Protein AF-A0A074L0S0-F1 (afdb_monomer)

Secondary structure (DSSP, 8-state):
--PPP---HHHHHHHHHHTT--EEEEEETT-SSS-HHHHHHHHTT-TTEEEEEES--GGGHHHHHHHHHHT-

Organism: NCBI:txid1048983

Radius of gyration: 13.89 Å; Cα contacts (8 Å, |Δi|>4): 67; chains: 1; bounding box: 31×38×26 Å

Sequence (72 aa):
MFTPLQPDPYKIITAAQDFQTPIMLVTGTFDNMITSKNLSQFSSKLSQIQNIALSFGHNTLIEETINYFKKK

Mean predicted aligned error: 5.27 Å

Foldseek 3Di:
DDDDDDDDLVVVLVVCVVVVPQAEAEEECAEPPDHPVVCCVSVVSRPNYDYHYDHDYDPCRVVVVVVVVVVD

Solvent-accessible surface area (backbone atoms only — not comparable to full-atom values): 4544 Å² total; per-residue (Å²): 134,88,75,80,84,77,82,57,68,65,62,51,50,50,52,38,59,78,66,62,49,85,39,78,48,76,40,28,76,62,16,85,86,63,32,70,73,76,43,43,74,60,50,73,76,38,87,61,52,44,78,44,81,42,96,37,38,71,92,48,50,66,62,54,50,52,52,52,62,74,74,106

Nearest PDB structures (foldseek):
  3qit-assembly2_D  TM=6.927E-01  e=3.065E-02  Moorena producens 19L
  3qit-assembly1_B  TM=6.790E-01  e=3.281E-02  Moorena producens 19L
  3qit-assembly1_A  TM=7.011E-01  e=9.122E-02  Moorena producens 19L
  3qit-assembly2_C  TM=6.916E-01  e=1.283E-01  Moorena producens 19L
  2pju-assembly2_D  TM=4.180E-01  e=2.246E+00  Escherichia coli

pLDDT: mean 86.95, std 7.1, range [49.56, 93.56]

Structure (mmCIF, N/CA/C/O backbone):
data_AF-A0A074L0S0-F1
#
_entry.id   AF-A0A074L0S0-F1
#
loop_
_atom_site.group_PDB
_atom_site.id
_atom_site.type_symbol
_atom_site.label_atom_id
_atom_site.label_alt_id
_atom_site.label_comp_id
_atom_site.label_asym_id
_atom_site.label_entity_id
_atom_site.label_seq_id
_atom_site.pdbx_PDB_ins_code
_atom_site.Cartn_x
_atom_site.Cartn_y
_atom_site.Cartn_z
_atom_site.occupancy
_atom_site.B_iso_or_equiv
_atom_site.auth_seq_id
_atom_site.auth_comp_id
_atom_site.auth_asym_id
_atom_site.auth_atom_id
_atom_site.pdbx_PDB_model_num
ATOM 1 N N . MET A 1 1 ? 8.746 -27.550 -5.153 1.00 49.56 1 MET A N 1
ATOM 2 C CA . MET A 1 1 ? 8.381 -26.546 -6.176 1.00 49.56 1 MET A CA 1
ATOM 3 C C . MET A 1 1 ? 7.652 -25.425 -5.460 1.00 49.56 1 MET A C 1
ATOM 5 O O . MET A 1 1 ? 6.726 -25.725 -4.720 1.00 49.56 1 MET A O 1
ATOM 9 N N . PHE A 1 2 ? 8.117 -24.182 -5.578 1.00 65.06 2 PHE A N 1
ATOM 10 C CA . PHE A 1 2 ? 7.437 -23.030 -4.985 1.00 65.06 2 PHE A CA 1
ATOM 11 C C . PHE A 1 2 ? 6.314 -22.629 -5.941 1.00 65.06 2 PHE A C 1
ATOM 13 O O . PHE A 1 2 ? 6.592 -22.180 -7.051 1.00 65.06 2 PHE A O 1
ATOM 20 N N . THR A 1 3 ? 5.060 -22.855 -5.560 1.00 68.44 3 THR A N 1
ATOM 21 C CA . THR A 1 3 ? 3.924 -22.329 -6.319 1.00 68.44 3 THR A CA 1
ATOM 22 C C . THR A 1 3 ? 3.812 -20.849 -5.968 1.00 68.44 3 THR A C 1
ATOM 24 O O . THR A 1 3 ? 3.642 -20.542 -4.785 1.00 68.44 3 THR A O 1
ATOM 27 N N . PRO A 1 4 ? 3.949 -19.918 -6.927 1.00 76.31 4 PRO A N 1
ATOM 28 C CA . PRO A 1 4 ? 3.799 -18.503 -6.630 1.00 76.31 4 PRO A CA 1
ATOM 29 C C . PRO A 1 4 ? 2.402 -18.270 -6.068 1.00 76.31 4 PRO A C 1
ATOM 31 O O . PRO A 1 4 ? 1.409 -18.667 -6.680 1.00 76.31 4 PRO A O 1
ATOM 34 N N . LEU A 1 5 ? 2.323 -17.643 -4.897 1.00 81.31 5 LEU A N 1
ATOM 35 C CA . LEU A 1 5 ? 1.048 -17.181 -4.377 1.00 81.31 5 LEU A CA 1
ATOM 36 C C . LEU A 1 5 ? 0.500 -16.153 -5.372 1.00 81.31 5 LEU A C 1
ATOM 38 O O . LEU A 1 5 ? 1.134 -15.128 -5.610 1.00 81.31 5 LEU A O 1
ATOM 42 N N . GLN A 1 6 ? -0.663 -16.430 -5.955 1.00 83.50 6 GLN A N 1
ATOM 43 C CA . GLN A 1 6 ? -1.436 -15.424 -6.672 1.00 83.50 6 GLN A CA 1
ATOM 44 C C . GLN A 1 6 ? -2.473 -14.858 -5.703 1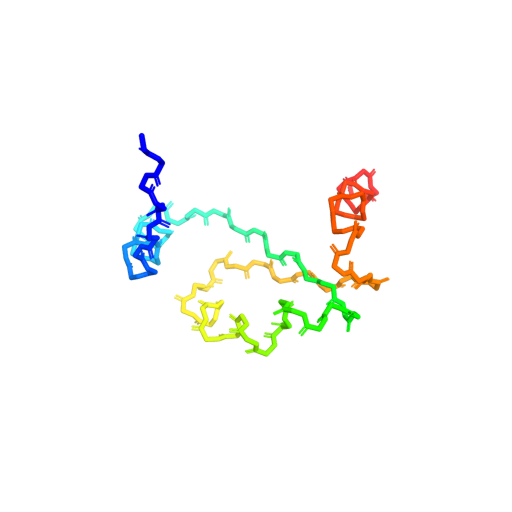.00 83.50 6 GLN A C 1
ATOM 46 O O . GLN A 1 6 ? -3.488 -15.512 -5.454 1.00 83.50 6 GLN A O 1
ATOM 51 N N . PRO A 1 7 ? -2.211 -13.691 -5.089 1.00 82.88 7 PRO A N 1
ATOM 52 C CA . PRO A 1 7 ? -3.196 -13.056 -4.232 1.00 82.88 7 PRO A CA 1
ATOM 53 C C . PRO A 1 7 ? -4.434 -12.695 -5.055 1.00 82.88 7 PRO A C 1
ATOM 55 O O . PRO A 1 7 ? -4.315 -12.139 -6.143 1.00 82.88 7 PRO A O 1
ATOM 58 N N . ASP A 1 8 ? -5.615 -13.000 -4.520 1.00 89.44 8 ASP A N 1
ATOM 59 C CA . ASP A 1 8 ? -6.900 -12.582 -5.079 1.00 89.44 8 ASP A CA 1
ATOM 60 C C . ASP A 1 8 ? -7.241 -11.182 -4.533 1.00 89.44 8 ASP A C 1
ATOM 62 O O . ASP A 1 8 ? -7.593 -11.058 -3.352 1.00 89.44 8 ASP A O 1
ATOM 66 N N . PRO A 1 9 ? -7.141 -10.113 -5.347 1.00 84.38 9 PRO A N 1
ATOM 67 C CA . PRO A 1 9 ? -7.342 -8.751 -4.866 1.00 84.38 9 PRO A CA 1
ATOM 68 C C . PRO A 1 9 ? -8.767 -8.512 -4.367 1.00 84.38 9 PRO A C 1
ATOM 70 O O . PRO A 1 9 ? -8.957 -7.708 -3.459 1.00 84.38 9 PRO A O 1
ATOM 73 N N . TYR A 1 10 ? -9.764 -9.213 -4.922 1.00 89.25 10 TYR A N 1
ATOM 74 C CA . TYR A 1 10 ? -11.153 -9.070 -4.490 1.00 89.25 10 TYR A CA 1
ATOM 75 C C . TYR A 1 10 ? -11.339 -9.615 -3.081 1.00 89.25 10 TYR A C 1
ATOM 77 O O . TYR A 1 10 ? -11.880 -8.911 -2.234 1.00 89.25 10 TYR A O 1
ATOM 85 N N . LYS A 1 11 ? -10.818 -10.813 -2.796 1.00 91.06 11 LYS A N 1
ATOM 86 C CA . LYS A 1 11 ? -10.885 -11.387 -1.441 1.00 91.06 11 LYS A CA 1
ATOM 87 C C . LYS A 1 11 ? -10.159 -10.527 -0.414 1.00 91.06 11 LYS A C 1
ATOM 89 O O . LYS A 1 11 ? -10.651 -10.377 0.699 1.00 91.06 11 LYS A O 1
ATOM 94 N N . ILE A 1 12 ? -9.018 -9.945 -0.787 1.00 89.00 12 ILE A N 1
ATOM 95 C CA . ILE A 1 12 ? -8.269 -9.033 0.087 1.00 89.00 12 ILE A CA 1
ATOM 96 C C . ILE A 1 12 ? -9.092 -7.775 0.385 1.00 89.00 12 ILE A C 1
ATOM 98 O O . ILE A 1 12 ? -9.182 -7.373 1.542 1.00 89.00 12 ILE A O 1
ATOM 102 N N . ILE A 1 13 ? -9.714 -7.175 -0.636 1.00 89.94 13 ILE A N 1
ATOM 103 C CA . ILE A 1 13 ? -10.562 -5.988 -0.468 1.00 89.94 13 ILE A CA 1
ATOM 104 C C . ILE A 1 13 ? -11.762 -6.305 0.428 1.00 89.94 13 ILE A C 1
ATOM 106 O O . ILE A 1 13 ? -12.001 -5.576 1.387 1.00 89.94 13 ILE A O 1
ATOM 110 N N . THR A 1 14 ? -12.478 -7.399 0.155 1.00 91.75 14 THR A N 1
ATOM 111 C CA . THR A 1 14 ? -13.638 -7.822 0.951 1.00 91.75 14 THR A CA 1
ATOM 112 C C . THR A 1 14 ? -13.250 -8.054 2.406 1.00 91.75 14 THR A C 1
ATOM 114 O O . THR A 1 14 ? -13.852 -7.460 3.290 1.00 91.75 14 THR A O 1
ATOM 117 N N . ALA A 1 15 ? -12.180 -8.810 2.666 1.00 91.38 15 ALA A N 1
ATOM 118 C CA . ALA A 1 15 ? -11.714 -9.034 4.032 1.00 91.38 15 ALA A CA 1
ATOM 119 C C . ALA A 1 15 ? -11.337 -7.717 4.734 1.00 91.38 15 ALA A C 1
ATOM 121 O O . ALA A 1 15 ? -11.726 -7.484 5.876 1.00 91.38 15 ALA A O 1
ATOM 122 N N . ALA A 1 16 ? -10.619 -6.821 4.052 1.00 91.38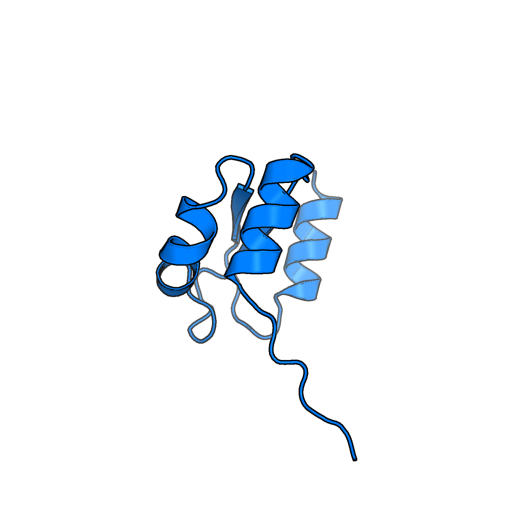 16 ALA A N 1
ATOM 123 C CA . ALA A 1 16 ? -10.259 -5.529 4.626 1.00 91.38 16 ALA A CA 1
ATOM 124 C C . ALA A 1 16 ? -11.497 -4.698 5.007 1.00 91.38 16 ALA A C 1
ATOM 126 O O . ALA A 1 16 ? -11.485 -4.057 6.061 1.00 91.38 16 ALA A O 1
ATOM 127 N N . GLN A 1 17 ? -12.542 -4.706 4.171 1.00 90.25 17 GLN A N 1
ATOM 128 C CA . GLN A 1 17 ? -13.808 -4.000 4.404 1.00 90.25 17 GLN A CA 1
ATOM 129 C C . GLN A 1 17 ? -14.623 -4.629 5.538 1.00 90.25 17 GLN A C 1
ATOM 131 O O . GLN A 1 17 ? -15.010 -3.910 6.459 1.00 90.25 17 GLN A O 1
ATOM 136 N N . ASP A 1 18 ? -14.827 -5.947 5.503 1.00 93.56 18 ASP A N 1
ATOM 137 C CA . ASP A 1 18 ? -15.643 -6.685 6.475 1.00 93.56 18 ASP A CA 1
ATOM 138 C C . ASP A 1 18 ? -15.114 -6.515 7.902 1.00 93.56 18 ASP A C 1
ATOM 140 O O . ASP A 1 18 ? -15.881 -6.324 8.846 1.00 93.56 18 ASP A O 1
ATOM 144 N N . PHE A 1 19 ? -13.789 -6.530 8.056 1.00 92.31 19 PHE A N 1
ATOM 145 C CA . PHE A 1 19 ? -13.132 -6.381 9.353 1.00 92.31 19 PHE A CA 1
ATOM 146 C C . PHE A 1 19 ? -12.704 -4.945 9.667 1.00 92.31 19 PHE A C 1
ATOM 148 O O . PHE A 1 19 ? -12.064 -4.727 10.694 1.00 92.31 19 PHE A O 1
ATOM 155 N N . GLN A 1 20 ? -12.998 -3.976 8.791 1.00 89.56 20 GLN 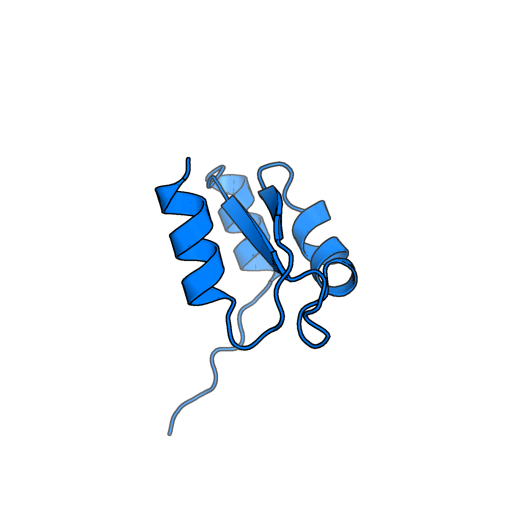A N 1
ATOM 156 C CA . GLN A 1 20 ? -12.550 -2.581 8.915 1.00 89.56 20 GLN A CA 1
ATOM 157 C C . GLN A 1 20 ? -11.062 -2.461 9.284 1.00 89.56 20 GLN A C 1
ATOM 159 O O . GLN A 1 20 ? -10.669 -1.651 10.124 1.00 89.56 20 GLN A O 1
ATOM 164 N N . THR A 1 21 ? -10.222 -3.306 8.683 1.00 88.75 21 THR A N 1
ATOM 165 C CA . THR A 1 21 ? -8.805 -3.395 9.054 1.00 88.75 21 THR A CA 1
ATOM 166 C C . THR A 1 21 ? -8.123 -2.049 8.790 1.00 88.75 21 THR A C 1
ATOM 168 O O . THR A 1 21 ? -8.146 -1.595 7.644 1.00 88.75 21 THR A O 1
ATOM 171 N N . PRO A 1 22 ? -7.504 -1.399 9.795 1.00 90.00 22 PRO A N 1
ATOM 172 C CA . PRO A 1 22 ? -6.757 -0.167 9.573 1.00 90.00 22 PRO A CA 1
ATOM 173 C C . PRO A 1 22 ? -5.559 -0.442 8.667 1.00 90.00 22 PRO A C 1
ATOM 175 O O . PRO A 1 22 ? -4.733 -1.304 8.970 1.00 90.00 22 PRO A O 1
ATOM 178 N N . ILE A 1 23 ? -5.456 0.281 7.553 1.00 91.31 23 ILE A N 1
ATOM 179 C CA . ILE A 1 23 ? -4.395 0.068 6.566 1.00 91.31 23 ILE A CA 1
ATOM 180 C C . ILE A 1 23 ? -3.655 1.378 6.330 1.00 91.31 23 ILE A C 1
ATOM 182 O O . ILE A 1 23 ? -4.249 2.410 6.026 1.00 91.31 23 ILE A O 1
ATOM 186 N N . MET A 1 24 ? -2.331 1.308 6.414 1.00 91.94 24 MET A N 1
ATOM 187 C CA . MET A 1 24 ? -1.433 2.379 6.006 1.00 91.94 24 MET A CA 1
ATOM 188 C C . MET A 1 24 ? -0.705 1.952 4.736 1.00 91.94 24 MET A C 1
ATOM 190 O O . MET A 1 24 ? 0.013 0.954 4.737 1.00 91.94 24 MET A O 1
ATOM 194 N N . LEU A 1 25 ? -0.896 2.706 3.656 1.00 91.06 25 LEU A N 1
ATOM 195 C CA . LEU A 1 25 ? -0.241 2.472 2.375 1.00 91.06 25 LEU A CA 1
ATOM 196 C C . LEU A 1 25 ? 0.874 3.499 2.184 1.00 91.06 25 LEU A C 1
ATOM 198 O O . LEU A 1 25 ? 0.603 4.683 1.994 1.00 91.06 25 LEU A O 1
ATOM 202 N N . VAL A 1 26 ? 2.122 3.037 2.234 1.00 91.31 26 VAL A N 1
ATOM 203 C CA . VAL A 1 26 ? 3.308 3.879 2.043 1.00 91.31 26 VAL A CA 1
ATOM 204 C C . VAL A 1 26 ? 3.838 3.700 0.623 1.00 91.31 26 VAL A C 1
ATOM 206 O O . VAL A 1 26 ? 4.077 2.574 0.190 1.00 91.31 26 VAL A O 1
ATOM 209 N N . THR A 1 27 ? 4.021 4.799 -0.109 1.00 91.12 27 THR A N 1
ATOM 210 C CA . THR A 1 27 ? 4.513 4.790 -1.498 1.00 91.12 27 THR A CA 1
ATOM 211 C C . THR A 1 27 ? 5.660 5.773 -1.691 1.00 91.12 27 THR A C 1
ATOM 213 O O . THR A 1 27 ? 5.633 6.864 -1.122 1.00 91.12 27 THR A O 1
ATOM 216 N N . GLY A 1 28 ? 6.628 5.414 -2.533 1.00 91.25 28 GLY A N 1
ATOM 217 C CA . GLY A 1 28 ? 7.729 6.293 -2.922 1.00 91.25 28 GLY A CA 1
ATOM 218 C C . GLY A 1 28 ? 7.358 7.178 -4.108 1.00 91.25 28 GLY A C 1
ATOM 219 O O . GLY A 1 28 ? 6.876 6.674 -5.119 1.00 91.25 28 GLY A O 1
ATOM 220 N N . THR A 1 29 ? 7.605 8.486 -4.032 1.00 88.69 29 THR A N 1
ATOM 221 C CA . THR A 1 29 ? 7.367 9.400 -5.166 1.00 88.69 29 THR A CA 1
ATOM 222 C C . THR A 1 29 ? 8.328 9.174 -6.335 1.00 88.69 29 THR A C 1
ATOM 224 O O . THR A 1 29 ? 8.002 9.549 -7.460 1.00 88.69 29 THR A O 1
ATOM 227 N N . PHE A 1 30 ? 9.482 8.544 -6.091 1.00 88.81 30 PHE A N 1
ATOM 228 C CA . PHE A 1 30 ? 10.476 8.192 -7.110 1.00 88.81 30 PHE A CA 1
ATOM 229 C C . PHE A 1 30 ? 10.469 6.691 -7.455 1.00 88.81 30 PHE A C 1
ATOM 231 O O . PHE A 1 30 ? 11.343 6.221 -8.185 1.00 88.81 30 PHE A O 1
ATOM 238 N N . ASP A 1 31 ? 9.514 5.917 -6.923 1.00 85.44 31 ASP A N 1
ATOM 239 C CA . ASP A 1 31 ? 9.332 4.509 -7.281 1.00 85.44 31 ASP A CA 1
ATOM 240 C C . ASP A 1 31 ? 8.595 4.403 -8.625 1.00 85.44 31 ASP A C 1
ATOM 242 O O . ASP A 1 31 ? 7.423 4.758 -8.752 1.00 85.44 31 ASP A O 1
ATOM 246 N N . ASN A 1 32 ? 9.298 3.898 -9.639 1.00 84.38 32 ASN A N 1
ATOM 247 C CA . ASN A 1 32 ? 8.755 3.704 -10.983 1.00 84.38 32 ASN A CA 1
ATOM 248 C C . ASN A 1 32 ? 8.108 2.322 -11.190 1.00 84.38 32 ASN A C 1
ATOM 250 O O . ASN A 1 32 ? 7.464 2.104 -12.215 1.00 84.38 32 ASN A O 1
ATOM 254 N N . MET A 1 33 ? 8.275 1.386 -10.252 1.00 84.56 33 MET A N 1
ATOM 255 C CA . MET A 1 33 ? 7.711 0.033 -10.324 1.00 84.56 33 MET A CA 1
ATOM 256 C C . MET A 1 33 ? 6.330 -0.013 -9.660 1.00 84.56 33 MET A C 1
ATOM 258 O O . MET A 1 33 ? 5.369 -0.516 -10.247 1.00 84.56 33 MET A O 1
ATOM 262 N N . ILE A 1 34 ? 6.209 0.572 -8.466 1.00 83.25 34 ILE A N 1
ATOM 263 C CA . ILE A 1 34 ? 4.963 0.656 -7.695 1.00 83.25 34 ILE A CA 1
ATOM 264 C C . ILE A 1 34 ? 4.581 2.133 -7.531 1.00 83.25 34 ILE A C 1
ATOM 266 O O . ILE A 1 34 ? 4.829 2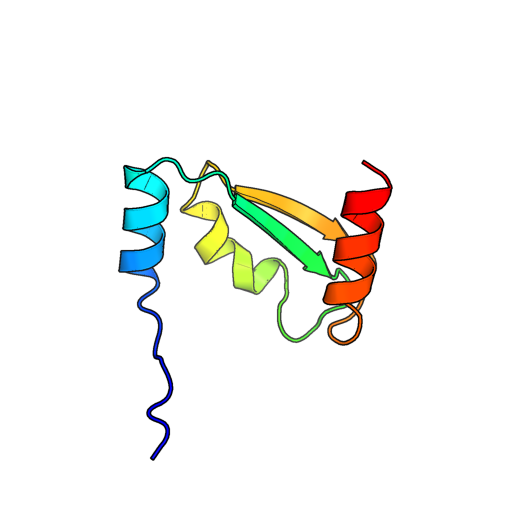.769 -6.510 1.00 83.25 34 ILE A O 1
ATOM 270 N N . THR A 1 35 ? 3.963 2.695 -8.570 1.00 83.12 35 THR A N 1
ATOM 271 C CA . THR A 1 35 ? 3.537 4.102 -8.566 1.00 83.12 35 THR A CA 1
ATOM 272 C C . THR A 1 35 ? 2.207 4.289 -7.832 1.00 83.12 35 THR A C 1
ATOM 274 O O . THR A 1 35 ? 1.327 3.420 -7.862 1.00 83.12 35 THR A O 1
ATOM 277 N N . SER A 1 36 ? 1.981 5.477 -7.262 1.00 79.69 36 SER A N 1
ATOM 278 C CA . SER A 1 36 ? 0.682 5.843 -6.671 1.00 79.69 36 SER A CA 1
ATOM 279 C C . SER A 1 36 ? -0.471 5.727 -7.680 1.00 79.69 36 SER A C 1
ATOM 281 O O . SER A 1 36 ? -1.597 5.399 -7.309 1.00 79.69 36 SER A O 1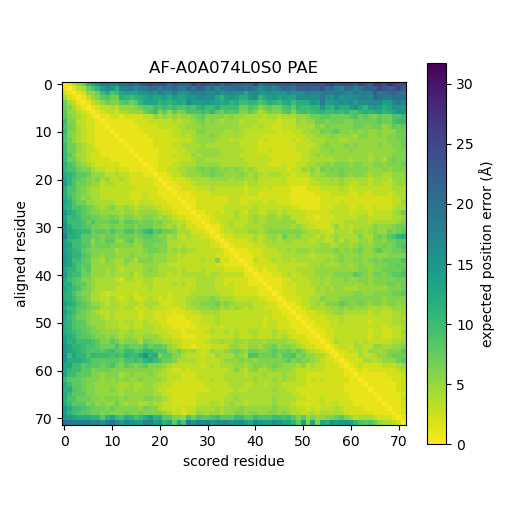
ATOM 283 N N . LYS A 1 37 ? -0.194 5.932 -8.976 1.00 84.62 37 LYS A N 1
ATOM 284 C CA . LYS A 1 37 ? -1.178 5.756 -10.052 1.00 84.62 37 LYS A CA 1
ATOM 285 C C . LYS A 1 37 ? -1.615 4.296 -10.183 1.00 84.62 37 LYS A C 1
ATOM 287 O O . LYS A 1 37 ? -2.817 4.042 -10.226 1.00 84.62 37 LYS A O 1
ATOM 292 N N . ASN A 1 38 ? -0.673 3.352 -10.195 1.00 85.06 38 ASN A N 1
ATOM 293 C CA . ASN A 1 38 ? -0.980 1.920 -10.291 1.00 85.06 38 ASN A CA 1
ATOM 294 C C . ASN A 1 38 ? -1.780 1.435 -9.074 1.00 85.06 38 ASN A C 1
ATOM 296 O O . ASN A 1 38 ? -2.692 0.623 -9.212 1.00 85.06 38 ASN A O 1
ATOM 300 N N . LEU A 1 39 ? -1.484 1.982 -7.894 1.00 85.69 39 LEU A N 1
ATOM 301 C CA . LEU A 1 39 ? -2.176 1.627 -6.658 1.00 85.69 39 LEU A CA 1
ATOM 302 C C . LEU A 1 39 ? -3.543 2.300 -6.495 1.00 85.69 39 LEU A C 1
ATOM 304 O O . LEU A 1 39 ? -4.369 1.783 -5.749 1.00 85.69 39 LEU A O 1
ATOM 308 N N . SER A 1 40 ? -3.821 3.396 -7.207 1.00 85.06 40 SER A N 1
ATOM 309 C CA . SER A 1 40 ? -5.065 4.168 -7.052 1.00 85.06 40 SER A CA 1
ATOM 310 C C . SER A 1 40 ? -6.341 3.342 -7.258 1.00 85.06 40 SER A C 1
ATOM 312 O O . SER A 1 40 ? -7.327 3.539 -6.551 1.00 85.06 40 SER A O 1
ATOM 314 N N . GLN A 1 41 ? -6.336 2.370 -8.175 1.00 83.12 41 GLN A N 1
ATOM 315 C CA . GLN A 1 41 ? -7.491 1.494 -8.414 1.00 83.12 41 GLN A CA 1
ATOM 316 C C . GLN A 1 41 ? -7.763 0.529 -7.255 1.00 83.12 41 GLN A C 1
ATOM 318 O O . GLN A 1 41 ? -8.909 0.145 -7.029 1.00 83.12 41 GLN A O 1
ATOM 323 N N . PHE A 1 42 ? -6.714 0.123 -6.540 1.00 84.56 42 PHE A N 1
ATOM 324 C CA . PHE A 1 42 ? -6.832 -0.709 -5.350 1.00 84.56 42 PHE A CA 1
ATOM 325 C C . PHE A 1 42 ? -7.200 0.147 -4.138 1.00 84.56 42 PHE A C 1
ATOM 327 O O . PHE A 1 42 ? -8.175 -0.149 -3.449 1.00 84.56 42 PHE A O 1
ATOM 334 N N . SER A 1 43 ? -6.475 1.246 -3.913 1.00 87.00 43 SER A N 1
ATOM 335 C CA . SER A 1 43 ? -6.671 2.085 -2.733 1.00 87.00 43 SER A CA 1
ATOM 336 C C . SER A 1 43 ? -8.006 2.827 -2.733 1.00 87.00 43 SER A C 1
ATOM 338 O O . SER A 1 43 ? -8.608 2.975 -1.677 1.00 87.00 43 SER A O 1
ATOM 340 N N . SER A 1 44 ? -8.537 3.205 -3.900 1.00 88.81 44 SER A N 1
ATOM 341 C CA . SER A 1 44 ? -9.866 3.834 -4.007 1.00 88.81 44 SER A CA 1
ATOM 342 C C . SER A 1 44 ? -11.026 2.936 -3.569 1.00 88.81 44 SER A C 1
ATOM 344 O O . SER A 1 44 ? -12.090 3.448 -3.229 1.00 88.81 44 SER A O 1
ATOM 346 N N . LYS A 1 45 ? -10.843 1.610 -3.550 1.00 89.19 45 LYS A N 1
ATOM 347 C CA . LYS A 1 45 ? -11.875 0.653 -3.118 1.00 89.19 45 LYS A CA 1
ATOM 348 C C . LYS A 1 45 ? -11.910 0.451 -1.602 1.00 89.19 45 LYS A C 1
ATOM 350 O O . LYS A 1 45 ? -12.827 -0.191 -1.096 1.00 89.19 45 LYS A O 1
ATOM 355 N N . LEU A 1 46 ? -10.925 0.977 -0.878 1.00 89.31 46 LEU A N 1
ATOM 356 C CA . LEU A 1 46 ? -10.769 0.802 0.561 1.00 89.31 46 LEU A CA 1
ATOM 357 C C . LEU A 1 46 ? -10.727 2.177 1.228 1.00 89.31 46 LEU A C 1
ATOM 359 O O . LEU A 1 46 ? -9.679 2.816 1.304 1.00 89.31 46 LEU A O 1
ATOM 363 N N . SER A 1 47 ? -11.879 2.636 1.718 1.00 87.19 47 SER A N 1
ATOM 364 C CA . SER A 1 47 ? -12.020 3.955 2.351 1.00 87.19 47 SER A CA 1
ATOM 365 C C . SER A 1 47 ? -11.181 4.110 3.622 1.00 87.19 47 SER A C 1
ATOM 367 O O . SER A 1 47 ? -10.838 5.228 3.995 1.00 87.19 47 SER A O 1
ATOM 369 N N . GLN A 1 48 ? -10.820 3.001 4.268 1.00 89.56 48 GLN A N 1
ATOM 370 C CA . GLN A 1 48 ? -9.998 2.971 5.474 1.00 89.56 48 GLN A CA 1
ATOM 371 C C . GLN A 1 48 ? -8.482 3.045 5.216 1.00 89.56 48 GLN A C 1
ATOM 373 O O . GLN A 1 48 ? -7.705 3.023 6.171 1.00 89.56 48 GLN A O 1
ATOM 378 N N . ILE A 1 49 ? -8.036 3.120 3.954 1.00 92.75 49 ILE A N 1
ATOM 379 C CA . ILE A 1 49 ? -6.611 3.278 3.641 1.00 92.75 49 ILE A CA 1
ATOM 380 C C . ILE A 1 49 ? -6.151 4.711 3.910 1.00 92.75 49 ILE A C 1
ATOM 382 O O . ILE A 1 49 ? -6.625 5.668 3.296 1.00 92.75 49 ILE A O 1
ATOM 386 N N . GLN A 1 50 ? -5.118 4.843 4.740 1.00 90.81 50 GLN A N 1
ATOM 387 C CA . GLN A 1 50 ? -4.324 6.061 4.845 1.00 90.81 50 GLN A CA 1
ATOM 388 C C . GLN A 1 50 ? -3.139 6.000 3.874 1.00 90.81 50 GLN A C 1
ATOM 390 O O . GLN A 1 50 ? -2.242 5.175 4.034 1.00 90.81 50 GLN A O 1
ATOM 395 N N . ASN A 1 51 ? -3.112 6.895 2.885 1.00 89.50 51 ASN A N 1
ATOM 396 C CA .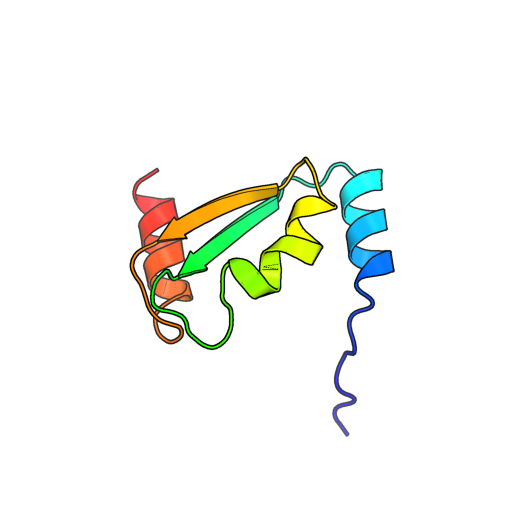 ASN A 1 51 ? -2.014 6.989 1.921 1.00 89.50 51 ASN A CA 1
ATOM 397 C C . ASN A 1 51 ? -0.907 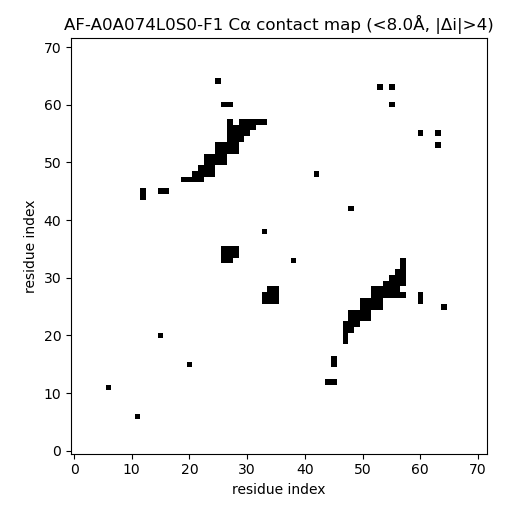7.919 2.436 1.00 89.50 51 ASN A C 1
ATOM 399 O O . ASN A 1 51 ? -1.185 9.047 2.845 1.00 89.50 51 ASN A O 1
ATOM 403 N N . ILE A 1 52 ? 0.343 7.462 2.378 1.00 91.00 52 ILE A N 1
ATOM 404 C CA . ILE A 1 52 ? 1.531 8.213 2.791 1.00 91.00 52 ILE A CA 1
ATOM 405 C C . ILE A 1 52 ? 2.544 8.170 1.653 1.00 91.00 52 ILE A C 1
ATOM 407 O O . ILE A 1 52 ? 3.102 7.121 1.339 1.00 91.00 52 ILE A O 1
ATOM 411 N N . ALA A 1 53 ? 2.782 9.318 1.027 1.00 89.94 53 ALA A N 1
ATOM 412 C CA . ALA A 1 53 ? 3.787 9.451 -0.017 1.00 89.94 53 ALA A CA 1
ATOM 413 C C . ALA A 1 53 ? 5.087 9.990 0.585 1.00 89.94 53 ALA A C 1
ATOM 415 O O . ALA A 1 53 ? 5.087 11.051 1.211 1.00 89.94 53 ALA A O 1
ATOM 416 N N . LEU A 1 54 ? 6.185 9.262 0.398 1.00 91.06 54 LEU A N 1
ATOM 417 C CA . LEU A 1 54 ? 7.512 9.627 0.886 1.00 91.06 54 LEU A CA 1
ATOM 418 C C . LEU A 1 54 ? 8.485 9.786 -0.287 1.00 91.06 54 LEU A C 1
ATOM 420 O O . LEU A 1 54 ? 8.332 9.162 -1.336 1.00 91.06 54 LEU A O 1
ATOM 424 N N . SER A 1 55 ? 9.493 10.636 -0.109 1.00 90.62 55 SER A N 1
ATOM 425 C CA . SER A 1 55 ? 10.459 10.996 -1.153 1.00 90.62 55 SER A CA 1
ATOM 426 C C . SER A 1 55 ? 11.566 9.951 -1.313 1.00 90.62 55 SER A C 1
ATOM 428 O O . SER A 1 55 ? 12.730 10.234 -1.043 1.00 90.62 55 SER A O 1
ATOM 430 N N . PHE A 1 56 ? 11.208 8.740 -1.745 1.00 88.19 56 PHE A N 1
ATOM 431 C CA . PHE A 1 56 ? 12.145 7.637 -1.960 1.00 88.19 56 PHE A CA 1
ATOM 432 C C . PHE A 1 56 ? 11.875 6.853 -3.248 1.00 88.19 56 PHE A C 1
ATOM 434 O O . PHE A 1 56 ? 10.801 6.965 -3.845 1.00 88.19 56 PHE A O 1
ATOM 441 N N . GLY A 1 57 ? 12.859 6.051 -3.663 1.00 86.38 57 GLY A N 1
ATOM 442 C CA . GLY A 1 57 ? 12.732 5.065 -4.741 1.00 86.38 57 GLY A CA 1
ATOM 443 C C . GLY A 1 57 ? 12.568 3.636 -4.210 1.00 86.38 57 GLY A C 1
ATOM 444 O O . GLY A 1 57 ? 12.657 3.392 -3.011 1.00 86.38 57 GLY A O 1
ATOM 445 N N . HIS A 1 58 ? 12.369 2.672 -5.110 1.00 81.38 58 HIS A N 1
ATOM 446 C CA . HIS A 1 58 ? 11.988 1.296 -4.757 1.00 81.38 58 HIS A CA 1
ATOM 447 C C . HIS A 1 58 ? 12.908 0.615 -3.720 1.00 81.38 58 HIS A C 1
ATOM 449 O O . HIS A 1 58 ? 12.438 -0.042 -2.795 1.00 81.38 58 HIS A O 1
ATOM 455 N N . ASN A 1 59 ? 14.225 0.810 -3.839 1.00 87.19 59 ASN A N 1
ATOM 456 C CA . ASN A 1 59 ? 15.219 0.066 -3.057 1.00 87.19 59 ASN A CA 1
ATOM 457 C C . ASN A 1 59 ? 15.297 0.460 -1.574 1.00 87.19 59 ASN A C 1
ATOM 459 O O . ASN A 1 59 ? 15.847 -0.304 -0.790 1.00 87.19 59 ASN A O 1
ATOM 463 N N . THR A 1 60 ? 14.765 1.621 -1.183 1.00 88.69 60 THR A N 1
ATOM 464 C CA . THR A 1 60 ? 14.864 2.135 0.197 1.00 88.69 60 THR A CA 1
ATOM 465 C C . THR A 1 60 ? 13.512 2.170 0.913 1.00 88.69 60 THR A C 1
ATOM 467 O O . THR A 1 60 ? 13.385 2.760 1.985 1.00 88.69 60 THR A O 1
ATOM 470 N N . LEU A 1 61 ? 12.486 1.511 0.352 1.00 87.94 61 LEU A N 1
ATOM 471 C CA . LEU A 1 61 ? 11.115 1.538 0.871 1.00 87.94 61 LEU A CA 1
ATOM 472 C C . LEU A 1 61 ? 11.033 1.125 2.345 1.00 87.94 61 LEU A C 1
ATOM 474 O O . LEU A 1 61 ? 10.352 1.784 3.128 1.00 87.94 61 LEU A O 1
ATOM 478 N N . ILE A 1 62 ? 11.729 0.057 2.741 1.00 89.00 62 ILE A N 1
ATOM 479 C CA . ILE A 1 62 ? 11.671 -0.467 4.114 1.00 89.00 62 ILE A CA 1
ATOM 480 C C . ILE A 1 62 ? 12.295 0.528 5.100 1.00 89.00 62 ILE A C 1
ATOM 482 O O . ILE A 1 62 ? 11.683 0.865 6.112 1.00 89.00 62 ILE A O 1
ATOM 486 N N . GLU A 1 63 ? 13.494 1.020 4.798 1.00 92.31 63 GLU A N 1
ATOM 487 C CA . GLU A 1 63 ? 14.266 1.914 5.669 1.00 92.31 63 GLU A CA 1
ATOM 488 C C . GLU A 1 63 ? 13.544 3.245 5.881 1.00 92.31 63 GLU A C 1
ATOM 490 O O . GLU A 1 63 ? 13.366 3.693 7.016 1.00 92.31 63 GLU A O 1
ATOM 495 N N . GLU A 1 64 ? 13.051 3.839 4.797 1.00 91.69 64 GLU A N 1
ATOM 496 C CA . GLU A 1 64 ? 12.324 5.105 4.839 1.00 91.69 64 GLU A CA 1
ATOM 497 C C . GLU A 1 64 ? 10.968 4.965 5.536 1.00 91.69 64 GLU A C 1
ATOM 499 O O . GLU A 1 64 ? 10.571 5.840 6.309 1.00 91.69 64 GLU A O 1
ATOM 504 N N . THR A 1 65 ? 10.290 3.829 5.351 1.00 91.19 65 THR A N 1
ATOM 505 C CA . THR A 1 65 ? 9.059 3.517 6.088 1.00 91.19 65 THR A CA 1
ATOM 506 C C . THR A 1 65 ? 9.331 3.410 7.590 1.00 91.19 65 THR A C 1
ATOM 508 O O . THR A 1 65 ? 8.618 4.019 8.387 1.00 91.19 65 THR A O 1
ATOM 511 N N . ILE A 1 66 ? 10.391 2.706 8.007 1.00 93.00 66 ILE A N 1
ATOM 512 C CA . ILE A 1 66 ? 10.788 2.619 9.424 1.00 93.00 66 ILE A CA 1
ATOM 513 C C . ILE A 1 66 ? 11.123 4.008 9.980 1.00 93.00 66 ILE A C 1
ATOM 515 O O . ILE A 1 66 ? 10.697 4.351 11.085 1.00 93.00 66 ILE A O 1
ATOM 519 N N . ASN A 1 67 ? 11.870 4.817 9.227 1.00 92.94 67 ASN A N 1
ATOM 520 C CA . ASN A 1 67 ? 12.222 6.178 9.628 1.00 92.94 67 ASN A CA 1
ATOM 521 C C . ASN A 1 67 ? 10.982 7.059 9.806 1.00 92.94 67 ASN A C 1
ATOM 523 O O . ASN A 1 67 ? 10.932 7.849 10.749 1.00 92.94 67 ASN A O 1
ATOM 527 N N . TYR A 1 68 ? 9.976 6.905 8.944 1.00 91.94 68 TYR A N 1
ATOM 528 C CA . TY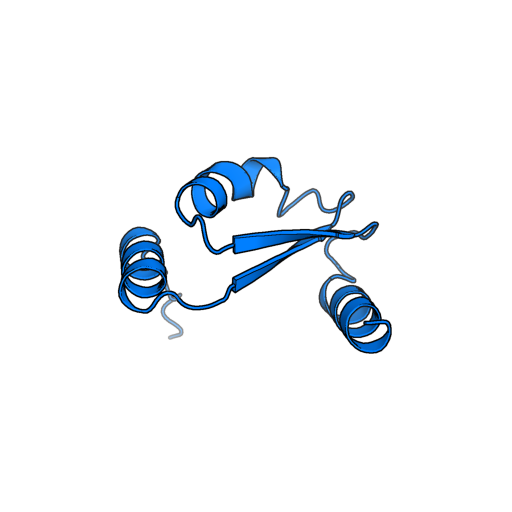R A 1 68 ? 8.690 7.579 9.091 1.00 91.94 68 TYR A CA 1
ATOM 529 C C . TYR A 1 68 ? 7.982 7.173 10.389 1.00 91.94 68 TYR A C 1
ATOM 531 O O . TYR A 1 68 ? 7.565 8.045 11.149 1.00 91.94 68 TYR A O 1
ATOM 539 N N . PHE A 1 69 ? 7.917 5.872 10.694 1.00 90.38 69 PHE A N 1
ATOM 540 C CA . PHE A 1 69 ? 7.302 5.388 11.935 1.00 90.38 69 PHE A CA 1
ATOM 541 C C . PHE A 1 69 ? 8.032 5.856 13.196 1.00 90.38 69 PHE A C 1
ATOM 543 O O . PHE A 1 69 ? 7.377 6.162 14.182 1.00 90.38 69 PHE A O 1
ATOM 550 N N . LYS A 1 70 ? 9.367 5.942 13.179 1.00 93.38 70 LYS A N 1
ATOM 551 C CA . LYS A 1 70 ? 10.154 6.415 14.334 1.00 93.38 70 LYS A CA 1
ATOM 552 C C . LYS A 1 70 ? 9.994 7.908 14.626 1.00 93.38 70 LYS A C 1
ATOM 55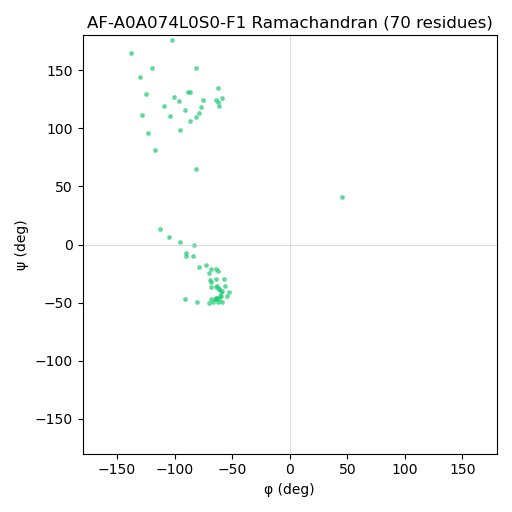4 O O . LYS A 1 70 ? 10.281 8.335 15.738 1.00 93.38 70 LYS A O 1
ATOM 559 N N . LYS A 1 71 ? 9.633 8.707 13.618 1.00 87.69 71 LYS A N 1
ATOM 560 C CA . LYS A 1 71 ? 9.468 10.166 13.734 1.00 87.69 71 LYS A CA 1
ATOM 561 C C . LYS A 1 71 ? 8.044 10.583 14.120 1.00 87.69 71 LYS A C 1
ATOM 563 O O . LYS A 1 71 ? 7.814 11.775 14.310 1.00 87.69 71 LYS A O 1
ATOM 568 N N . LYS A 1 72 ? 7.111 9.634 14.162 1.00 67.62 72 LYS A N 1
ATOM 569 C CA . LYS A 1 72 ? 5.697 9.839 14.475 1.00 67.62 72 LYS A CA 1
ATOM 570 C C . LYS A 1 72 ? 5.430 9.510 15.938 1.00 67.62 72 LYS A C 1
ATOM 572 O O . LYS A 1 72 ? 4.573 10.206 16.519 1.00 67.62 72 LYS A O 1
#